Protein AF-D5AFT8-F1 (afdb_monomer_lite)

Foldseek 3Di:
DPVVVVVVVCVVVPPVVVVVVVVVVVVVVVVVVVVVVVCVVVVVVVVVVVVVCVVCVVVVVVVVVVVVVVVVVLVVVLVCLVVVLVVLLVVLLVQLVVLQVVLVVCVVVDPVSSCVSNVSSVVSNVVSVVSVVVSVVVSVVSVVVVVVVVVVVVVVVVVD

Organism: Streptococcus suis (strain GZ1) (NCBI:txid423211)

Structure (mmCIF, N/CA/C/O backbone):
data_AF-D5AFT8-F1
#
_entry.id   AF-D5AFT8-F1
#
loop_
_atom_site.group_PDB
_atom_site.id
_atom_site.type_symbol
_atom_site.label_atom_id
_atom_site.label_alt_id
_atom_site.label_comp_id
_atom_site.label_asym_id
_atom_site.label_entity_id
_atom_site.label_seq_id
_atom_site.pdbx_PDB_ins_code
_atom_site.Cartn_x
_atom_site.Cartn_y
_atom_site.Cartn_z
_atom_site.occupancy
_atom_site.B_iso_or_equiv
_atom_site.auth_seq_id
_atom_site.auth_comp_id
_atom_site.auth_asym_id
_atom_site.auth_atom_id
_atom_site.pdbx_PDB_model_num
ATOM 1 N N . MET A 1 1 ? -67.769 -32.064 80.501 1.00 47.31 1 MET A N 1
ATOM 2 C CA . MET A 1 1 ? -66.872 -30.899 80.693 1.00 47.31 1 MET A CA 1
ATOM 3 C C . MET A 1 1 ? -65.486 -31.130 80.063 1.00 47.31 1 MET A C 1
ATOM 5 O O . MET A 1 1 ? -64.482 -30.789 80.664 1.00 47.31 1 MET A O 1
ATOM 9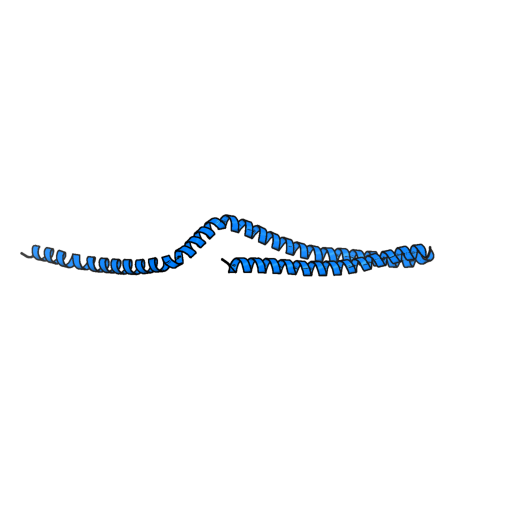 N N . THR A 1 2 ? -65.401 -31.694 78.851 1.00 49.03 2 THR A N 1
ATOM 10 C CA . THR A 1 2 ? -64.111 -32.057 78.211 1.00 49.03 2 THR A CA 1
ATOM 11 C C . THR A 1 2 ? -63.893 -31.395 76.844 1.00 49.03 2 THR A C 1
ATOM 13 O O . THR A 1 2 ? -62.751 -31.207 76.442 1.00 49.03 2 THR A O 1
ATOM 16 N N . GLY A 1 3 ? -64.956 -30.959 76.154 1.00 46.91 3 GLY A N 1
ATOM 17 C CA . GLY A 1 3 ? -64.845 -30.302 74.841 1.00 46.91 3 GLY A CA 1
ATOM 18 C C . GLY A 1 3 ? -64.383 -28.839 74.887 1.00 46.91 3 GLY A C 1
ATOM 19 O O . GLY A 1 3 ? -63.619 -28.406 74.030 1.00 46.91 3 GLY A O 1
ATOM 20 N N . LEU A 1 4 ? -64.782 -28.084 75.917 1.00 49.00 4 LEU A N 1
ATOM 21 C CA . LEU A 1 4 ? -64.469 -26.649 76.038 1.00 49.00 4 LEU A CA 1
ATOM 22 C C . LEU A 1 4 ? -62.996 -26.388 76.410 1.00 49.00 4 LEU A C 1
ATOM 24 O O . LEU A 1 4 ? -62.423 -25.386 75.996 1.00 49.00 4 LEU A O 1
ATOM 28 N N . PHE A 1 5 ? -62.357 -27.325 77.119 1.00 48.81 5 PHE A N 1
ATOM 29 C CA . PHE A 1 5 ? -60.948 -27.225 77.519 1.00 48.81 5 PHE A CA 1
ATOM 30 C C . PHE A 1 5 ? -59.981 -27.542 76.360 1.00 48.81 5 PHE A C 1
ATOM 32 O O . PHE A 1 5 ? -58.911 -26.948 76.265 1.00 48.81 5 PHE A O 1
ATOM 39 N N . SER A 1 6 ? -60.381 -28.420 75.428 1.00 50.81 6 SER A N 1
ATOM 40 C CA . SER A 1 6 ? -59.600 -28.704 74.210 1.00 50.81 6 SER A CA 1
ATOM 41 C C . SER A 1 6 ? -59.617 -27.546 73.211 1.00 50.81 6 SER A C 1
ATOM 43 O O . SER A 1 6 ? -58.595 -27.271 72.590 1.00 50.81 6 SER A O 1
ATOM 45 N N . PHE A 1 7 ? -60.735 -26.822 73.087 1.00 49.59 7 PHE A N 1
ATOM 46 C CA . PHE A 1 7 ? -60.823 -25.669 72.182 1.00 49.59 7 PHE A CA 1
ATOM 47 C C . PHE A 1 7 ? -59.963 -24.484 72.660 1.00 49.59 7 PHE A C 1
ATOM 49 O O . PHE A 1 7 ? -59.376 -23.773 71.848 1.00 49.59 7 PHE A O 1
ATOM 56 N N . PHE A 1 8 ? -59.823 -24.316 73.980 1.00 47.66 8 PHE A N 1
ATOM 57 C CA . PHE A 1 8 ? -59.009 -23.258 74.585 1.00 47.66 8 PHE A CA 1
ATOM 58 C C . PHE A 1 8 ? -57.494 -23.531 74.478 1.00 47.66 8 PHE A C 1
ATOM 60 O O . PHE A 1 8 ? -56.710 -22.611 74.250 1.00 47.66 8 PHE A O 1
ATOM 67 N N . LEU A 1 9 ? -57.069 -24.801 74.558 1.00 50.50 9 LEU A N 1
ATOM 68 C CA . LEU A 1 9 ? -55.666 -25.200 74.355 1.00 50.50 9 LEU A CA 1
ATOM 69 C C . LEU A 1 9 ? -55.211 -25.107 72.889 1.00 50.50 9 LEU A C 1
ATOM 71 O O . LEU A 1 9 ? -54.043 -24.821 72.628 1.00 50.50 9 LEU A O 1
ATOM 75 N N . LEU A 1 10 ? -56.125 -25.305 71.934 1.00 50.78 10 LEU A N 1
ATOM 76 C CA . LEU A 1 10 ? -55.831 -25.203 70.500 1.00 50.78 10 LEU A CA 1
ATOM 77 C C . LEU A 1 10 ? -55.655 -23.739 70.055 1.00 50.78 10 LEU A C 1
ATOM 79 O O . LEU A 1 10 ? -54.834 -23.460 69.183 1.00 50.78 10 LEU A O 1
ATOM 83 N N . PHE A 1 11 ? -56.350 -22.802 70.711 1.00 47.88 11 PHE A N 1
ATOM 84 C CA . PHE A 1 11 ? -56.188 -21.362 70.481 1.00 47.88 11 PHE A CA 1
ATOM 85 C C . PHE A 1 11 ? -54.831 -20.849 71.003 1.00 47.88 11 PHE A C 1
ATOM 87 O O . PHE A 1 11 ? -54.108 -20.175 70.276 1.00 47.88 11 PHE A O 1
ATOM 94 N N . ILE A 1 12 ? -54.413 -21.279 72.203 1.00 49.09 12 ILE A N 1
ATOM 95 C CA . ILE A 1 12 ? -53.118 -20.898 72.805 1.00 49.09 12 ILE A CA 1
ATOM 96 C C . ILE A 1 12 ? -51.907 -21.465 72.039 1.00 49.09 12 ILE A C 1
ATOM 98 O O . ILE A 1 12 ? -50.885 -20.791 71.930 1.00 49.09 12 ILE A O 1
ATOM 102 N N . MET A 1 13 ? -51.991 -22.682 71.487 1.00 46.34 13 MET A N 1
ATOM 103 C CA . MET A 1 13 ? -50.871 -23.303 70.755 1.00 46.34 13 MET A CA 1
ATOM 104 C C . MET A 1 13 ? -50.759 -22.851 69.286 1.00 46.34 13 MET A C 1
ATOM 106 O O . MET A 1 13 ? -49.692 -22.992 68.688 1.00 46.34 13 MET A O 1
ATOM 110 N N . GLY A 1 14 ? -51.830 -22.302 68.698 1.00 51.09 14 GLY A N 1
ATOM 111 C CA . GLY A 1 14 ? -51.873 -21.887 67.290 1.00 51.09 14 GLY A CA 1
ATOM 112 C C . GLY A 1 14 ? -51.236 -20.522 67.004 1.00 51.09 14 GLY A C 1
ATOM 113 O O . GLY A 1 14 ? -50.646 -20.330 65.941 1.00 51.09 14 GLY A O 1
ATOM 114 N N . GLU A 1 15 ? -51.297 -19.583 67.951 1.00 50.75 15 GLU A N 1
ATOM 115 C CA . GLU A 1 15 ? -50.808 -18.212 67.741 1.00 50.75 15 GLU A CA 1
ATOM 116 C C . GLU A 1 15 ? -49.279 -18.087 67.881 1.00 50.75 15 GLU A C 1
ATOM 118 O O . GLU A 1 15 ? -48.655 -17.300 67.169 1.00 50.75 15 GLU A O 1
ATOM 123 N N . PHE A 1 16 ? -48.625 -18.911 68.709 1.00 46.56 16 PHE A N 1
ATOM 124 C CA . PHE A 1 16 ? -47.167 -18.831 68.901 1.00 46.56 16 PHE A CA 1
ATOM 125 C C . PHE A 1 16 ? -46.345 -19.366 67.718 1.00 46.56 16 PHE A C 1
ATOM 127 O O . PHE A 1 16 ? -45.225 -18.909 67.497 1.00 46.56 16 PHE A O 1
ATOM 134 N N . ILE A 1 17 ? -46.892 -20.281 66.911 1.00 53.22 17 ILE A N 1
ATOM 135 C CA . ILE A 1 17 ? -46.183 -20.863 65.756 1.00 53.22 17 ILE A CA 1
ATOM 136 C C . ILE A 1 17 ? -46.155 -19.890 64.561 1.00 53.22 17 ILE A C 1
ATOM 138 O O . ILE A 1 17 ? -45.209 -19.910 63.774 1.00 53.22 17 ILE A O 1
ATOM 142 N N . GLY A 1 18 ? -47.143 -18.992 64.447 1.00 50.41 18 GLY A N 1
ATOM 143 C CA . GLY A 1 18 ? -47.231 -18.003 63.363 1.00 50.41 18 GLY A CA 1
ATOM 144 C C . GLY A 1 18 ? -46.441 -16.709 63.598 1.00 50.41 18 GLY A C 1
ATOM 145 O O . GLY A 1 18 ? -46.023 -16.059 62.641 1.00 50.41 18 GLY A O 1
ATOM 146 N N . VAL A 1 19 ? -46.186 -16.337 64.856 1.00 53.25 19 VAL A N 1
ATOM 147 C CA . VAL A 1 19 ? -45.536 -15.056 65.201 1.00 53.25 19 VAL A CA 1
ATOM 148 C C . VAL A 1 19 ? -44.007 -15.130 65.085 1.00 53.25 19 VAL A C 1
ATOM 150 O O . VAL A 1 19 ? -43.369 -14.183 64.625 1.00 53.25 19 VAL A O 1
ATOM 153 N N . ILE A 1 20 ? -43.403 -16.274 65.410 1.00 55.38 20 ILE A N 1
ATOM 154 C CA . ILE A 1 20 ? -41.948 -16.495 65.328 1.00 55.38 20 ILE A CA 1
ATOM 155 C C . ILE A 1 20 ? -41.381 -16.295 63.897 1.00 55.38 20 ILE A C 1
ATOM 157 O O . ILE A 1 20 ? -40.375 -15.589 63.759 1.00 55.38 20 ILE A O 1
ATOM 161 N N . PRO A 1 21 ? -41.995 -16.811 62.808 1.00 53.06 21 PRO A N 1
ATOM 162 C CA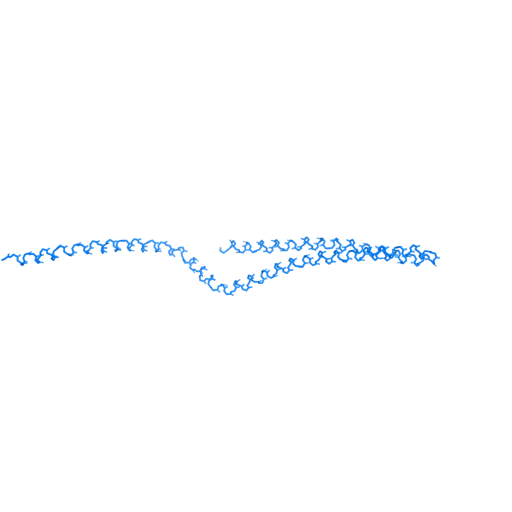 . PRO A 1 21 ? -41.501 -16.567 61.447 1.00 53.06 21 PRO A CA 1
ATOM 163 C C . PRO A 1 21 ? -41.724 -15.123 60.959 1.00 53.06 21 PRO A C 1
ATOM 165 O O . PRO A 1 21 ? -40.931 -14.615 60.160 1.00 53.06 21 PRO A O 1
ATOM 168 N N . LEU A 1 22 ? -42.749 -14.421 61.456 1.00 52.75 22 LEU A N 1
ATOM 169 C CA . LEU A 1 22 ? -42.989 -13.010 61.122 1.00 52.75 22 LEU A CA 1
ATOM 170 C C . LEU A 1 22 ? -41.904 -12.092 61.701 1.00 52.75 22 LEU A C 1
ATOM 172 O O . LEU A 1 22 ? -41.411 -11.206 61.007 1.00 52.75 22 LEU A O 1
ATOM 176 N N . PHE A 1 23 ? -41.448 -12.346 62.930 1.00 53.19 23 PHE A N 1
ATOM 177 C CA . PHE A 1 23 ? -40.322 -11.602 63.502 1.00 53.19 23 PHE A CA 1
ATOM 178 C C . PHE A 1 23 ? -38.994 -11.915 62.796 1.00 53.19 23 PHE A C 1
ATOM 180 O O . PHE A 1 23 ? -38.209 -11.001 62.538 1.00 53.19 23 PHE A O 1
ATOM 187 N N . ALA A 1 24 ? -38.756 -13.174 62.409 1.00 52.50 24 ALA A N 1
ATOM 188 C CA . ALA A 1 24 ? -37.547 -13.561 61.678 1.00 52.50 24 ALA A CA 1
ATOM 189 C C . ALA A 1 24 ? -37.463 -12.904 60.286 1.00 52.50 24 ALA A C 1
ATOM 191 O O . ALA A 1 24 ? -36.397 -12.427 59.891 1.00 5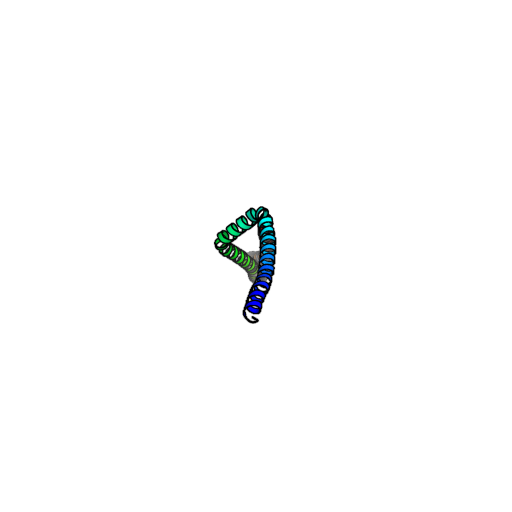2.50 24 ALA A O 1
ATOM 192 N N . THR A 1 25 ? -38.585 -12.815 59.562 1.00 55.94 25 THR A N 1
ATOM 193 C CA . THR A 1 25 ? -38.654 -12.135 58.256 1.00 55.94 25 THR A CA 1
ATOM 194 C C . THR A 1 25 ? -38.518 -10.615 58.377 1.00 55.94 25 THR A C 1
ATOM 196 O O . THR A 1 25 ? -37.858 -10.006 57.533 1.00 55.94 25 THR A O 1
ATOM 199 N N . LEU A 1 26 ? -39.031 -9.997 59.450 1.00 49.59 26 LEU A N 1
ATOM 200 C CA . LEU A 1 26 ? -38.841 -8.564 59.711 1.00 49.59 26 LEU A CA 1
ATOM 201 C C . LEU A 1 26 ? -37.378 -8.214 60.029 1.00 49.59 26 LEU A C 1
ATOM 203 O O . LEU A 1 26 ? -36.856 -7.219 59.523 1.00 49.59 26 LEU A O 1
ATOM 207 N N . ILE A 1 27 ? -36.701 -9.040 60.835 1.00 58.28 27 ILE A N 1
ATOM 208 C CA . ILE A 1 27 ? -35.295 -8.836 61.217 1.00 58.28 27 ILE A CA 1
ATOM 209 C C . ILE A 1 27 ? -34.375 -9.038 60.004 1.00 58.28 27 ILE A C 1
ATOM 211 O O . ILE A 1 27 ? -33.485 -8.217 59.771 1.00 58.28 27 ILE A O 1
ATOM 215 N N . LEU A 1 28 ? -34.623 -10.064 59.176 1.00 52.03 28 LEU A N 1
ATOM 216 C CA . LEU A 1 28 ? -33.900 -10.249 57.912 1.00 52.03 28 LEU A CA 1
ATOM 217 C C . LEU A 1 28 ? -34.174 -9.103 56.928 1.00 52.03 28 LEU A C 1
ATOM 219 O O . LEU A 1 28 ? -33.238 -8.616 56.295 1.00 52.03 28 LEU A O 1
ATOM 223 N N . GLY A 1 29 ? -35.424 -8.641 56.829 1.00 51.88 29 GLY A N 1
ATOM 224 C CA . GLY A 1 29 ? -35.828 -7.529 55.967 1.00 51.88 29 GLY A CA 1
ATOM 225 C C . GLY A 1 29 ? -35.138 -6.215 56.337 1.00 51.88 29 GLY A C 1
ATOM 226 O O . GLY A 1 29 ? -34.564 -5.559 55.469 1.00 51.88 29 GLY A O 1
ATOM 227 N N . ALA A 1 30 ? -35.097 -5.865 57.625 1.00 53.12 30 ALA A N 1
ATOM 228 C CA . ALA A 1 30 ? -34.404 -4.672 58.116 1.00 53.12 30 ALA A CA 1
ATOM 229 C C . ALA A 1 30 ? -32.873 -4.768 57.949 1.00 53.12 30 ALA A C 1
ATOM 231 O O . ALA A 1 30 ? -32.221 -3.785 57.584 1.00 53.12 30 ALA A O 1
ATOM 232 N N . PHE A 1 31 ? -32.295 -5.961 58.141 1.00 52.16 31 PHE A N 1
ATOM 233 C CA . PHE A 1 31 ? -30.862 -6.206 57.952 1.00 52.16 31 PHE A CA 1
ATOM 234 C C . PHE A 1 31 ? -30.440 -6.135 56.471 1.00 52.16 31 PHE A C 1
ATOM 236 O O . PHE A 1 31 ? -29.374 -5.600 56.148 1.00 52.16 31 PHE A O 1
ATOM 243 N N . PHE A 1 32 ? -31.287 -6.606 55.548 1.00 52.12 32 PHE A N 1
ATOM 244 C CA . PHE A 1 32 ? -31.043 -6.520 54.103 1.00 52.12 32 PHE A CA 1
ATOM 245 C C . PHE A 1 32 ? -31.228 -5.090 53.571 1.00 52.12 32 PHE A C 1
ATOM 247 O O . PHE A 1 32 ? -30.410 -4.608 52.782 1.00 52.12 32 PHE A O 1
ATOM 254 N N . LEU A 1 33 ? -32.238 -4.368 54.070 1.00 44.06 33 LEU A N 1
ATOM 255 C CA . LEU A 1 33 ? -32.499 -2.968 53.722 1.00 44.06 33 LEU A CA 1
ATOM 256 C C . LEU A 1 33 ? -31.349 -2.049 54.183 1.00 44.06 33 LEU A C 1
ATOM 258 O O . LEU A 1 33 ? -30.907 -1.182 53.427 1.00 44.06 33 LEU A O 1
ATOM 262 N N . GLY A 1 34 ? -30.768 -2.309 55.361 1.00 48.59 34 GLY A N 1
ATOM 263 C CA . GLY A 1 34 ? -29.586 -1.600 55.871 1.00 48.59 34 GLY A CA 1
ATOM 264 C C . GLY A 1 34 ? -28.321 -1.769 55.014 1.00 48.59 34 GLY A C 1
ATOM 265 O O . GLY A 1 34 ? -27.514 -0.841 54.908 1.00 48.59 34 GLY A O 1
ATOM 266 N N . ARG A 1 35 ? -28.150 -2.909 54.322 1.00 45.66 35 ARG A N 1
ATOM 267 C CA . ARG A 1 35 ? -27.060 -3.094 53.341 1.00 45.66 35 ARG A CA 1
ATOM 268 C C . ARG A 1 35 ? -27.308 -2.362 52.020 1.00 45.66 35 ARG A C 1
ATOM 270 O O . ARG A 1 35 ? -26.336 -1.939 51.395 1.00 45.66 35 ARG A O 1
ATOM 277 N N . TYR A 1 36 ? -28.565 -2.171 51.618 1.00 42.50 36 TYR A N 1
ATOM 278 C CA . TYR A 1 36 ? -28.918 -1.463 50.383 1.00 42.50 36 TYR A CA 1
ATOM 279 C C . TYR A 1 36 ? -28.615 0.044 50.482 1.00 42.50 36 TYR A C 1
ATOM 281 O O . TYR A 1 36 ? -28.051 0.637 49.561 1.00 42.50 36 TYR A O 1
ATOM 289 N N . PHE A 1 37 ? -28.869 0.654 51.645 1.00 47.06 37 PHE A N 1
ATOM 290 C CA . PHE A 1 37 ? -28.585 2.075 51.889 1.00 47.06 37 PHE A CA 1
ATOM 291 C C . PHE A 1 37 ? -27.092 2.410 52.014 1.00 47.06 37 PHE A C 1
ATOM 293 O O . PHE A 1 37 ? -26.686 3.525 51.684 1.00 47.06 37 PHE A O 1
ATOM 300 N N . ARG A 1 38 ? -26.236 1.454 52.401 1.00 46.34 38 ARG A N 1
ATOM 301 C CA . ARG A 1 38 ? -24.784 1.689 52.505 1.00 46.34 38 ARG A CA 1
ATOM 302 C C . ARG A 1 38 ? -24.106 1.897 51.144 1.00 46.34 38 ARG A C 1
ATOM 304 O O . ARG A 1 38 ? -23.060 2.537 51.076 1.00 46.34 38 ARG A O 1
ATOM 311 N N . ASN A 1 39 ? -24.726 1.433 50.058 1.00 46.03 39 ASN A N 1
ATOM 312 C CA . ASN A 1 39 ? -24.229 1.657 48.702 1.00 46.03 39 ASN A CA 1
ATOM 313 C C . ASN A 1 39 ? -24.655 3.018 48.124 1.00 46.03 39 ASN A C 1
ATOM 315 O O . ASN A 1 39 ? -23.971 3.524 47.235 1.00 46.03 39 ASN A O 1
ATOM 319 N N . PHE A 1 40 ? -25.703 3.680 48.636 1.00 46.72 40 PHE A N 1
ATOM 320 C CA . PHE A 1 40 ? -26.266 4.908 48.038 1.00 46.72 40 PHE A CA 1
ATOM 321 C C . PHE A 1 40 ? -25.279 6.089 47.940 1.00 46.72 40 PHE A C 1
ATOM 323 O O . PHE A 1 40 ? -25.365 6.888 47.007 1.00 46.72 40 PHE A O 1
ATOM 330 N N . SER A 1 41 ? -24.301 6.168 48.849 1.00 45.97 41 SER A N 1
ATOM 331 C CA . SER A 1 41 ? -23.277 7.228 48.862 1.00 45.97 41 SER A CA 1
ATOM 332 C C . SER A 1 41 ? -22.298 7.131 47.676 1.00 45.97 41 SER A C 1
ATOM 334 O O . SER A 1 41 ? -21.954 8.143 47.071 1.00 45.97 41 SER A O 1
ATOM 336 N N . GLN A 1 42 ? -21.947 5.911 47.248 1.00 48.56 42 GLN A N 1
ATOM 337 C CA . GLN A 1 42 ? -21.174 5.654 46.018 1.00 48.56 42 GLN A CA 1
ATOM 338 C C . GLN A 1 42 ? -22.077 5.585 44.772 1.00 48.56 42 GLN A C 1
ATOM 340 O O . GLN A 1 42 ? -21.635 5.797 43.643 1.00 48.56 42 GLN A O 1
ATOM 345 N N . THR A 1 43 ? -23.374 5.331 44.976 1.00 51.00 43 THR A N 1
ATOM 346 C CA . THR A 1 43 ? -24.351 5.142 43.901 1.00 51.00 43 THR A CA 1
ATOM 347 C C . THR A 1 43 ? -24.744 6.457 43.239 1.00 51.00 43 THR A C 1
ATOM 349 O O . THR A 1 43 ? -25.067 6.418 42.070 1.00 51.00 43 THR A O 1
ATOM 352 N N . LYS A 1 44 ? -24.655 7.643 43.863 1.00 52.75 44 LYS A N 1
ATOM 353 C CA . LYS A 1 44 ? -24.940 8.895 43.121 1.00 52.75 44 LYS A CA 1
ATOM 354 C C . LYS A 1 44 ? -24.084 9.028 41.863 1.00 52.75 44 LYS A C 1
ATOM 356 O O . LYS A 1 44 ? -24.609 9.381 40.819 1.00 52.75 44 LYS A O 1
ATOM 361 N N . ARG A 1 45 ? -22.795 8.687 41.940 1.00 50.62 45 ARG A N 1
ATOM 362 C CA . ARG A 1 45 ? -21.880 8.726 40.791 1.00 50.62 45 ARG A CA 1
ATOM 363 C C . ARG A 1 45 ? -22.161 7.590 39.805 1.00 50.62 45 ARG A C 1
ATOM 365 O O . ARG A 1 45 ? -22.199 7.837 38.610 1.00 50.62 45 ARG A O 1
ATOM 372 N N . THR A 1 46 ? -22.432 6.383 40.298 1.00 56.78 46 THR A N 1
ATOM 373 C CA . THR A 1 46 ? -22.723 5.201 39.467 1.00 56.78 46 THR A CA 1
ATOM 374 C C . THR A 1 46 ? -24.105 5.245 38.802 1.00 56.78 46 THR A C 1
ATOM 376 O O . THR A 1 46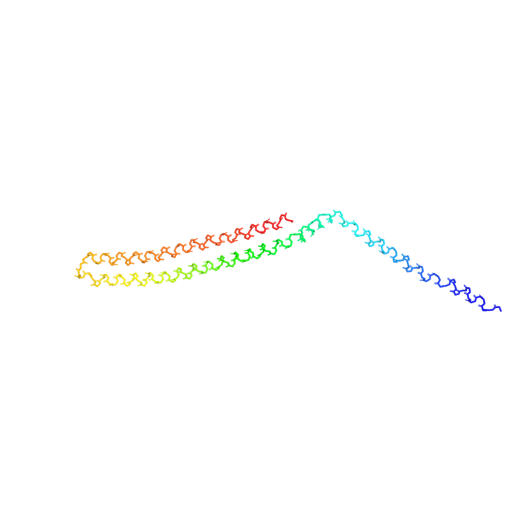 ? -24.209 4.916 37.631 1.00 56.78 46 THR A O 1
ATOM 379 N N . LEU A 1 47 ? -25.155 5.701 39.492 1.00 59.78 47 LEU A N 1
ATOM 380 C CA . LEU A 1 47 ? -26.481 6.002 38.931 1.00 59.78 47 LEU A CA 1
ATOM 381 C C . LEU A 1 47 ? -26.393 7.165 37.952 1.00 59.78 47 LEU A C 1
ATOM 383 O O . LEU A 1 47 ? -26.993 7.088 36.892 1.00 59.78 47 LEU A O 1
ATOM 387 N N . TRP A 1 48 ? -25.632 8.218 38.263 1.00 48.22 48 TRP A N 1
ATOM 388 C CA . TRP A 1 48 ? -25.425 9.327 37.331 1.00 48.22 48 TRP A CA 1
ATOM 389 C C . TRP A 1 48 ? -24.723 8.868 36.051 1.00 48.22 48 TRP A C 1
ATOM 391 O O . TRP A 1 48 ? -25.176 9.192 34.960 1.00 48.22 48 TRP A O 1
ATOM 401 N N . LEU A 1 49 ? -23.675 8.046 36.174 1.00 60.75 49 LEU A N 1
ATOM 402 C CA . LEU A 1 49 ? -23.004 7.401 35.043 1.00 60.75 49 LEU A CA 1
ATOM 403 C C . LEU A 1 49 ? -23.927 6.426 34.306 1.00 60.75 49 LEU A C 1
ATOM 405 O O . LEU A 1 49 ? -23.893 6.392 33.084 1.00 60.75 49 LEU A O 1
ATOM 409 N N . ALA A 1 50 ? -24.773 5.673 35.010 1.00 59.69 50 ALA A N 1
ATOM 410 C CA . ALA A 1 50 ? -25.737 4.759 34.401 1.00 59.69 50 ALA A CA 1
ATOM 411 C C . ALA A 1 50 ? -26.823 5.514 33.619 1.00 59.69 50 ALA A C 1
ATOM 413 O O . ALA A 1 50 ? -27.155 5.128 32.504 1.00 59.69 50 ALA A O 1
ATOM 414 N N . ILE A 1 51 ? -27.322 6.631 34.149 1.00 61.69 51 ILE A N 1
ATOM 415 C CA . ILE A 1 51 ? -28.271 7.515 33.461 1.00 61.69 51 ILE A CA 1
ATOM 416 C C . ILE A 1 51 ? -27.594 8.177 32.251 1.00 61.69 51 ILE A C 1
ATOM 418 O O . ILE A 1 51 ? -28.168 8.189 31.164 1.00 61.69 51 ILE A O 1
ATOM 422 N N . LEU A 1 52 ? -26.344 8.640 32.388 1.00 60.62 52 LEU A N 1
ATOM 423 C CA . LEU A 1 52 ? -25.535 9.116 31.258 1.00 60.62 52 LEU A CA 1
ATOM 424 C C . LEU A 1 52 ? -25.300 8.020 30.212 1.00 60.62 52 LEU A C 1
ATOM 426 O O . LEU A 1 52 ? -25.314 8.308 29.019 1.00 60.62 52 LEU A O 1
ATOM 430 N N . ALA A 1 53 ? -25.077 6.773 30.626 1.00 59.75 53 ALA A N 1
ATOM 431 C CA . ALA A 1 53 ? -24.864 5.641 29.730 1.00 59.75 53 ALA A CA 1
ATOM 432 C C . ALA A 1 53 ? -26.138 5.313 28.944 1.00 59.75 53 ALA A C 1
ATOM 434 O O . ALA A 1 53 ? -26.071 5.128 27.737 1.00 59.75 53 ALA A O 1
ATOM 435 N N . VAL A 1 54 ? -27.303 5.330 29.595 1.00 65.38 54 VAL A N 1
ATOM 436 C CA . VAL A 1 54 ? -28.601 5.115 28.937 1.00 65.38 54 VAL A CA 1
ATOM 437 C C . VAL A 1 54 ? -28.926 6.251 27.956 1.00 65.38 54 VAL A C 1
ATOM 439 O O . VAL A 1 54 ? -29.395 5.984 26.854 1.00 65.38 54 VAL A O 1
ATOM 442 N N . ILE A 1 55 ? -28.611 7.505 28.304 1.00 61.25 55 ILE A N 1
ATOM 443 C CA . ILE A 1 55 ? -28.813 8.672 27.422 1.00 61.25 55 ILE A CA 1
ATOM 444 C C . ILE A 1 55 ? -27.790 8.715 26.276 1.00 61.25 55 ILE A C 1
ATOM 446 O O . ILE A 1 55 ? -28.111 9.153 25.174 1.00 61.25 55 ILE A O 1
ATOM 450 N N . SER A 1 56 ? -26.557 8.261 26.510 1.00 61.41 56 SER A N 1
ATOM 451 C CA . SER A 1 56 ? -25.505 8.233 25.487 1.00 61.41 56 SER A CA 1
ATOM 452 C C . SER A 1 56 ? -25.546 6.989 24.609 1.00 61.41 56 SER A C 1
ATOM 454 O O . SER A 1 56 ? -25.012 7.047 23.508 1.00 61.41 56 SER A O 1
ATOM 456 N N . LEU A 1 57 ? -26.212 5.906 25.023 1.00 58.00 57 LEU A N 1
ATOM 457 C CA . LEU A 1 57 ? -26.410 4.683 24.239 1.00 58.00 57 LEU A CA 1
ATOM 458 C C . LEU A 1 57 ? -26.850 4.945 22.781 1.00 58.00 57 LEU A C 1
ATOM 460 O O . LEU A 1 57 ? -26.194 4.421 21.877 1.00 58.00 57 LEU A O 1
ATOM 464 N N . PRO A 1 58 ? -27.873 5.786 22.504 1.00 62.31 58 PRO A N 1
ATOM 465 C CA . PRO A 1 58 ? -28.277 6.096 21.131 1.00 62.31 58 PRO A CA 1
ATOM 466 C C . PRO A 1 58 ? -27.224 6.881 20.334 1.00 62.31 58 PRO A C 1
ATOM 468 O O . PRO A 1 58 ? -27.212 6.781 19.113 1.00 62.31 58 PRO A O 1
ATOM 471 N N . ILE A 1 59 ? -26.318 7.620 20.988 1.00 62.94 59 ILE A N 1
ATOM 472 C CA . ILE A 1 59 ? -25.178 8.308 20.349 1.00 62.94 59 ILE A CA 1
ATOM 473 C C . ILE A 1 59 ? -23.953 7.380 20.229 1.00 62.94 59 ILE A C 1
ATOM 475 O O . ILE A 1 59 ? -23.166 7.499 19.291 1.00 62.94 59 ILE A O 1
ATOM 479 N N . ALA A 1 60 ? -23.777 6.435 21.149 1.00 69.94 60 ALA A N 1
ATOM 480 C CA . ALA A 1 60 ? -22.627 5.541 21.197 1.00 69.94 60 ALA A CA 1
ATOM 481 C C . ALA A 1 60 ? -22.647 4.520 20.053 1.00 69.94 60 ALA A C 1
ATOM 483 O O . ALA A 1 60 ? -21.601 4.230 19.477 1.00 69.94 60 ALA A O 1
ATOM 484 N N . ILE A 1 61 ? -23.831 4.017 19.691 1.00 64.56 61 ILE A N 1
ATOM 485 C CA . ILE A 1 61 ? -24.018 3.068 18.585 1.00 64.56 61 ILE A CA 1
ATOM 486 C C . ILE A 1 61 ? -23.584 3.664 17.226 1.00 64.56 61 ILE A C 1
ATOM 488 O O . ILE A 1 61 ? -22.725 3.057 16.580 1.00 64.56 61 ILE A O 1
ATOM 492 N N . PRO A 1 62 ? -24.076 4.842 16.777 1.00 67.31 62 PRO A N 1
ATOM 493 C CA . PRO A 1 62 ? -23.626 5.437 15.518 1.00 67.31 62 PRO A CA 1
ATOM 494 C C . PRO A 1 62 ? -22.141 5.818 15.556 1.00 67.31 62 PRO A C 1
ATOM 496 O O . PRO A 1 62 ? -21.439 5.648 14.560 1.00 67.31 62 PRO A O 1
ATOM 499 N N . LEU A 1 63 ? -21.626 6.259 16.709 1.00 72.38 63 LEU A N 1
ATOM 500 C CA . LEU A 1 63 ? -20.210 6.592 16.863 1.00 72.38 63 LEU A CA 1
ATOM 501 C C . LEU A 1 63 ? -19.302 5.355 16.724 1.00 72.38 63 LEU A C 1
ATOM 503 O O . LEU A 1 63 ? -18.262 5.427 16.069 1.00 72.38 63 LEU A O 1
ATOM 507 N N . LEU A 1 64 ? -19.704 4.214 17.294 1.00 71.94 64 LEU A N 1
ATOM 508 C CA . LEU A 1 64 ? -19.015 2.930 17.130 1.00 71.94 64 LEU A CA 1
ATOM 509 C C . LEU A 1 64 ? -19.022 2.466 15.671 1.00 71.94 64 LEU A C 1
ATOM 511 O O . LEU A 1 64 ? -18.000 1.984 15.184 1.00 71.94 64 LEU A O 1
ATOM 515 N N . LEU A 1 65 ? -20.141 2.646 14.965 1.00 75.31 65 LEU A N 1
ATOM 516 C CA . LEU A 1 65 ? -20.263 2.255 13.563 1.00 75.31 65 LEU A CA 1
ATOM 517 C C . LEU A 1 65 ? -19.317 3.063 12.662 1.00 75.31 65 LEU A C 1
ATOM 519 O O . LEU A 1 65 ? -18.604 2.485 11.846 1.00 75.31 65 LEU A O 1
ATOM 523 N N . ILE A 1 66 ? -19.255 4.388 12.849 1.00 74.88 66 ILE A N 1
ATOM 524 C CA . ILE A 1 66 ? -18.333 5.277 12.117 1.00 74.88 66 ILE A CA 1
ATOM 525 C C . ILE A 1 66 ? -16.878 4.898 12.400 1.00 74.88 66 ILE A C 1
ATOM 527 O O . ILE A 1 66 ? -16.048 4.884 11.491 1.00 74.88 66 ILE A O 1
ATOM 531 N N . LEU A 1 67 ? -16.564 4.561 13.652 1.00 75.62 67 LEU A N 1
ATOM 532 C CA . LEU A 1 67 ? -15.227 4.125 14.025 1.00 75.62 67 LEU A CA 1
ATOM 533 C C . LEU A 1 67 ? -14.840 2.820 13.318 1.00 75.62 67 LEU A C 1
ATOM 535 O O . LEU A 1 67 ? -13.743 2.713 12.770 1.00 75.62 67 LEU A O 1
ATOM 539 N N . LEU A 1 68 ? -15.743 1.839 13.319 1.00 77.19 68 LEU A N 1
ATOM 540 C CA . LEU A 1 68 ? -15.516 0.549 12.680 1.00 77.19 68 LEU A CA 1
ATOM 541 C C . LEU A 1 68 ? -15.385 0.699 11.159 1.00 77.19 68 LEU A C 1
ATOM 543 O O . LEU A 1 68 ? -14.470 0.131 10.567 1.00 77.19 68 LEU A O 1
ATOM 547 N N . ALA A 1 69 ? -16.240 1.518 10.543 1.00 78.00 69 ALA A N 1
ATOM 548 C CA . ALA A 1 69 ? -16.171 1.839 9.122 1.00 78.00 69 ALA A CA 1
ATOM 549 C C . ALA A 1 69 ? -14.859 2.552 8.758 1.00 78.00 69 ALA A C 1
ATOM 551 O O . ALA A 1 69 ? -14.226 2.198 7.768 1.00 78.00 69 ALA A O 1
ATOM 552 N N . SER A 1 70 ? -14.410 3.507 9.578 1.00 78.75 70 SER A N 1
ATOM 553 C CA . SER A 1 70 ? -13.128 4.199 9.395 1.00 78.75 70 SER A CA 1
ATOM 554 C C . SER A 1 70 ? -11.944 3.233 9.491 1.00 78.75 70 SER A C 1
ATOM 556 O O . SER A 1 70 ? -11.040 3.270 8.656 1.00 78.75 70 SER A O 1
ATOM 558 N N . LEU A 1 71 ? -11.974 2.304 10.453 1.00 82.00 71 LEU A N 1
ATOM 559 C CA . LEU A 1 71 ? -10.939 1.283 10.596 1.00 82.00 71 LEU A CA 1
ATOM 560 C C . LEU A 1 71 ? -10.898 0.345 9.382 1.00 82.00 71 LEU A C 1
ATOM 562 O O . LEU A 1 71 ? -9.826 0.121 8.822 1.00 82.00 71 LEU A O 1
ATOM 566 N N . LEU A 1 72 ? -12.055 -0.169 8.956 1.00 84.94 72 LEU A N 1
ATOM 567 C CA . LEU A 1 72 ? -12.169 -1.030 7.777 1.00 84.94 72 LEU A CA 1
ATOM 568 C C . LEU A 1 72 ? -11.727 -0.305 6.503 1.00 84.94 72 LEU A C 1
ATOM 570 O O . LEU A 1 72 ? -10.957 -0.859 5.723 1.00 84.94 72 LEU A O 1
ATOM 574 N N . GLY A 1 73 ? -12.156 0.945 6.319 1.00 85.25 73 GLY A N 1
ATOM 575 C CA . GLY A 1 73 ? -11.768 1.771 5.180 1.00 85.25 73 GLY A CA 1
ATOM 576 C C . GLY A 1 73 ? -10.263 2.007 5.128 1.00 85.25 73 GLY A C 1
ATOM 577 O O . GLY A 1 73 ? -9.658 1.922 4.064 1.00 85.25 73 GLY A O 1
ATOM 578 N N . LEU A 1 74 ? -9.628 2.226 6.278 1.00 83.06 74 LEU A N 1
ATOM 579 C CA . LEU A 1 74 ? -8.190 2.444 6.344 1.00 83.06 74 LEU A CA 1
ATOM 580 C C . LEU A 1 74 ? -7.396 1.159 6.054 1.00 83.06 74 LEU A C 1
ATOM 582 O O . LEU A 1 74 ? -6.396 1.211 5.339 1.00 83.06 74 LEU A O 1
ATOM 586 N N . VAL A 1 75 ? -7.864 -0.001 6.526 1.00 83.56 75 VAL A N 1
ATOM 587 C CA . VAL A 1 75 ? -7.285 -1.305 6.151 1.00 83.56 75 VAL A CA 1
ATOM 588 C C . VAL A 1 75 ? -7.432 -1.556 4.648 1.00 83.56 75 VAL A C 1
ATOM 590 O O . VAL A 1 75 ? -6.453 -1.909 3.991 1.00 83.56 75 VAL A O 1
ATOM 593 N N . ALA A 1 76 ? -8.623 -1.322 4.091 1.00 88.56 76 ALA A N 1
ATOM 594 C CA . ALA A 1 76 ? -8.879 -1.465 2.660 1.00 88.56 76 ALA A CA 1
ATOM 595 C C . ALA A 1 76 ? -7.995 -0.527 1.825 1.00 88.56 76 ALA A C 1
ATOM 597 O O . ALA A 1 76 ? -7.458 -0.942 0.802 1.00 88.56 76 ALA A O 1
ATOM 598 N N . LEU A 1 77 ? -7.776 0.706 2.288 1.00 87.50 77 LEU A N 1
ATOM 599 C CA . LEU A 1 77 ? -6.906 1.677 1.630 1.00 87.50 77 LEU A CA 1
ATOM 600 C C . LEU A 1 77 ? -5.443 1.217 1.617 1.00 87.50 77 LEU A C 1
ATOM 602 O O . LEU A 1 77 ? -4.789 1.319 0.583 1.00 87.50 77 LEU A O 1
ATOM 606 N N . ILE A 1 78 ? -4.927 0.668 2.723 1.00 84.75 78 ILE A N 1
ATOM 607 C CA . ILE A 1 78 ? -3.563 0.111 2.763 1.00 84.75 78 ILE A CA 1
ATOM 608 C C . ILE A 1 78 ? -3.433 -1.054 1.776 1.00 84.75 78 ILE A C 1
ATOM 610 O O . ILE A 1 78 ? -2.469 -1.104 1.013 1.00 84.75 78 ILE A O 1
ATOM 614 N N . LEU A 1 79 ? -4.405 -1.970 1.762 1.00 88.00 79 LEU A N 1
ATOM 615 C CA . LEU A 1 79 ? -4.409 -3.097 0.828 1.00 88.00 79 LEU A CA 1
ATOM 616 C C . LEU A 1 79 ? -4.452 -2.621 -0.627 1.00 88.00 79 LEU A C 1
ATOM 618 O O . LEU A 1 79 ? -3.655 -3.081 -1.442 1.00 88.00 79 LEU A O 1
ATOM 622 N N . ALA A 1 80 ? -5.326 -1.665 -0.941 1.00 89.62 80 ALA A N 1
ATOM 623 C CA . ALA A 1 80 ? -5.437 -1.090 -2.275 1.00 89.62 80 ALA A CA 1
ATOM 624 C C . ALA A 1 80 ? -4.138 -0.403 -2.714 1.00 89.62 80 ALA A C 1
ATOM 626 O O . ALA A 1 80 ? -3.722 -0.578 -3.855 1.00 89.62 80 ALA A O 1
ATOM 627 N N . LEU A 1 81 ? -3.461 0.323 -1.817 1.00 89.44 81 LEU A N 1
ATOM 628 C CA . LEU A 1 81 ? -2.164 0.931 -2.115 1.00 89.44 81 LEU A CA 1
ATOM 629 C C . LEU A 1 81 ? -1.087 -0.117 -2.404 1.00 89.44 81 LEU A C 1
ATOM 631 O O . LEU A 1 81 ? -0.330 0.050 -3.353 1.00 89.44 81 LEU A O 1
ATOM 635 N N . ILE A 1 82 ? -1.026 -1.204 -1.629 1.00 88.81 82 ILE A N 1
ATOM 636 C CA . ILE A 1 82 ? -0.044 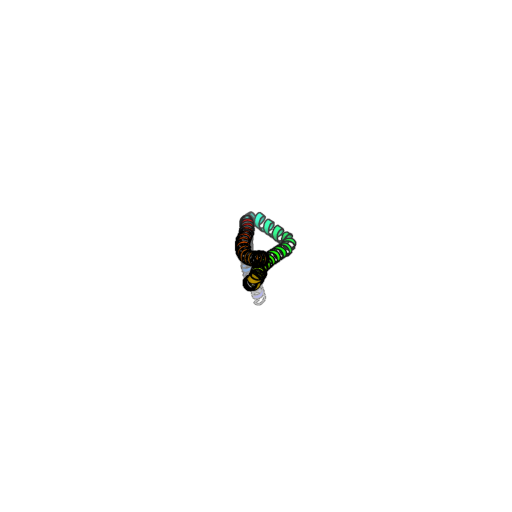-2.278 -1.848 1.00 88.81 82 ILE A CA 1
ATOM 637 C C . ILE A 1 82 ? -0.288 -2.960 -3.196 1.00 88.81 82 ILE A C 1
ATOM 639 O O . ILE A 1 82 ? 0.638 -3.091 -3.996 1.00 88.81 82 ILE A O 1
ATOM 643 N N . VAL A 1 83 ? -1.531 -3.366 -3.468 1.00 93.31 83 VAL A N 1
ATOM 644 C CA . VAL A 1 83 ? -1.892 -4.044 -4.722 1.00 93.31 83 VAL A CA 1
ATOM 645 C C . VAL A 1 83 ? -1.711 -3.105 -5.913 1.00 93.31 83 VAL A C 1
ATOM 647 O O . VAL A 1 83 ? -1.100 -3.487 -6.907 1.00 93.31 83 VAL A O 1
ATOM 650 N N . GLY A 1 84 ? -2.176 -1.860 -5.802 1.00 92.38 84 GLY A N 1
ATOM 651 C CA . GLY A 1 84 ? -2.022 -0.847 -6.842 1.00 92.38 84 GLY A CA 1
ATOM 652 C C . GLY A 1 84 ? -0.556 -0.567 -7.157 1.00 92.38 84 GLY A C 1
ATOM 653 O O . GLY A 1 84 ? -0.169 -0.573 -8.320 1.00 92.38 84 GLY A O 1
ATOM 654 N N . ALA A 1 85 ? 0.287 -0.409 -6.135 1.00 91.81 85 ALA A N 1
ATOM 655 C CA . ALA A 1 85 ? 1.722 -0.220 -6.319 1.00 91.81 85 ALA A CA 1
ATOM 656 C C . ALA A 1 85 ? 2.400 -1.439 -6.948 1.00 91.81 85 ALA A C 1
ATOM 658 O O . ALA A 1 85 ? 3.310 -1.277 -7.755 1.00 91.81 85 ALA A O 1
ATOM 659 N N . PHE A 1 86 ? 1.952 -2.652 -6.620 1.00 91.50 86 PHE A N 1
ATOM 660 C CA . PHE A 1 86 ? 2.464 -3.867 -7.242 1.00 91.50 86 PHE A CA 1
ATOM 661 C C . PHE A 1 86 ? 2.121 -3.923 -8.735 1.00 91.50 86 PHE A C 1
ATOM 663 O O . PHE A 1 86 ? 3.014 -4.111 -9.556 1.00 91.50 86 PHE A O 1
ATOM 670 N N . VAL A 1 87 ? 0.854 -3.694 -9.094 1.00 95.19 87 VAL A N 1
ATOM 671 C CA . VAL A 1 87 ? 0.395 -3.699 -10.493 1.00 95.19 87 VAL A CA 1
ATOM 672 C C . VAL A 1 87 ? 1.085 -2.600 -11.302 1.00 95.19 87 VAL A C 1
ATOM 674 O O . VAL A 1 87 ? 1.622 -2.872 -12.375 1.00 95.19 87 VAL A O 1
ATOM 677 N N . LEU A 1 88 ? 1.122 -1.373 -10.776 1.00 93.94 88 LEU A N 1
ATOM 678 C CA . LEU A 1 88 ? 1.788 -0.249 -11.435 1.00 93.94 88 LEU A CA 1
ATOM 679 C C . LEU A 1 88 ? 3.297 -0.475 -11.546 1.00 93.94 88 LEU A C 1
ATOM 681 O O . LEU A 1 88 ? 3.866 -0.230 -12.603 1.00 93.94 88 LEU A O 1
ATOM 685 N N . GLY A 1 89 ? 3.941 -0.984 -10.496 1.00 93.75 89 GLY A N 1
ATOM 686 C CA . GLY A 1 89 ? 5.371 -1.282 -10.502 1.00 93.75 89 GLY A CA 1
ATOM 687 C C . GLY A 1 89 ? 5.738 -2.316 -11.563 1.00 93.75 89 GLY A C 1
ATOM 688 O O . GLY A 1 89 ? 6.637 -2.075 -12.363 1.00 93.75 89 GLY A O 1
ATOM 689 N N . VAL A 1 90 ? 5.000 -3.427 -11.644 1.00 93.62 90 VAL A N 1
ATOM 690 C CA . VAL A 1 90 ? 5.224 -4.450 -12.679 1.00 93.62 90 VAL A CA 1
ATOM 691 C C . VAL A 1 90 ? 4.961 -3.883 -14.078 1.00 93.62 90 VAL A C 1
ATOM 693 O O . VAL A 1 90 ? 5.758 -4.113 -14.989 1.00 93.62 90 VAL A O 1
ATOM 696 N N . GLY A 1 91 ? 3.896 -3.097 -14.255 1.00 94.62 91 GLY A N 1
ATOM 697 C CA . GLY A 1 91 ? 3.583 -2.447 -15.531 1.00 94.62 91 GLY A CA 1
ATOM 698 C C . GLY A 1 91 ? 4.684 -1.492 -16.001 1.00 94.62 91 GLY A C 1
ATOM 699 O O . GLY A 1 91 ? 5.080 -1.514 -17.164 1.00 94.62 91 GLY A O 1
ATOM 700 N N . LEU A 1 92 ? 5.239 -0.694 -15.090 1.00 93.94 92 LEU A N 1
ATOM 701 C CA . LEU A 1 92 ? 6.329 0.239 -15.382 1.00 93.94 92 LEU A CA 1
ATOM 702 C C . LEU A 1 92 ? 7.666 -0.465 -15.634 1.00 93.94 92 LEU A C 1
ATOM 704 O O . LEU A 1 92 ? 8.411 -0.051 -16.514 1.00 93.94 92 LEU A O 1
ATOM 708 N N . LEU A 1 93 ? 7.969 -1.546 -14.910 1.00 93.69 93 LEU A N 1
ATOM 709 C CA . LEU A 1 93 ? 9.182 -2.335 -15.146 1.00 93.69 93 LEU A CA 1
ATOM 710 C C . LEU A 1 93 ? 9.137 -3.065 -16.492 1.00 93.69 93 LEU A C 1
ATOM 712 O O . LEU A 1 93 ? 10.135 -3.092 -17.208 1.00 93.69 93 LEU A O 1
ATOM 716 N N . THR A 1 94 ? 7.986 -3.636 -16.849 1.00 94.31 94 THR A N 1
ATOM 717 C CA . THR A 1 94 ? 7.818 -4.355 -18.123 1.00 94.31 94 THR A CA 1
ATOM 718 C C . THR A 1 94 ? 7.848 -3.402 -19.313 1.00 94.31 94 THR A C 1
ATOM 720 O O . THR A 1 94 ? 8.604 -3.634 -20.255 1.00 94.31 94 THR A O 1
ATOM 723 N N . SER A 1 95 ? 7.105 -2.293 -19.249 1.00 94.19 95 SER A N 1
ATOM 724 C CA . SER A 1 95 ? 7.142 -1.254 -20.289 1.00 94.19 95 SER A CA 1
ATOM 725 C C . SER A 1 95 ? 8.501 -0.554 -20.377 1.00 94.19 95 SER A C 1
ATOM 727 O O . SER A 1 95 ? 9.016 -0.360 -21.474 1.00 94.19 95 SER A O 1
ATOM 729 N N . GLY A 1 96 ? 9.132 -0.240 -19.243 1.00 93.31 96 GLY A N 1
ATOM 730 C CA . GLY A 1 96 ? 10.463 0.363 -19.202 1.00 93.31 96 GLY A CA 1
ATOM 731 C C . GLY A 1 96 ? 11.541 -0.539 -19.801 1.00 93.31 96 GLY A C 1
ATOM 732 O O . GLY A 1 96 ? 12.354 -0.076 -20.598 1.00 93.31 96 GLY A O 1
ATOM 733 N N . GLY A 1 97 ? 11.513 -1.837 -19.485 1.00 92.69 97 GLY A N 1
ATOM 734 C CA . GLY A 1 97 ? 12.413 -2.824 -20.084 1.00 92.69 97 GLY A CA 1
ATOM 735 C C . GLY A 1 97 ? 12.206 -2.978 -21.593 1.00 92.69 97 GLY A C 1
ATOM 736 O O . GLY A 1 97 ? 13.184 -3.032 -22.338 1.00 92.69 97 GLY A O 1
ATOM 737 N N . TYR A 1 98 ? 10.949 -2.979 -22.049 1.00 94.31 98 TYR A N 1
ATOM 738 C CA . TYR A 1 98 ? 10.622 -3.023 -23.475 1.00 94.31 98 TYR A CA 1
ATOM 739 C C . TYR A 1 98 ? 11.165 -1.799 -24.225 1.00 94.31 98 TYR A C 1
ATOM 741 O O . TYR A 1 98 ? 11.825 -1.959 -25.247 1.00 94.31 98 TYR A O 1
ATOM 749 N N . LEU A 1 99 ? 10.981 -0.590 -23.683 1.00 93.31 99 LEU A N 1
ATOM 750 C CA . LEU A 1 99 ? 11.494 0.643 -24.293 1.00 93.31 99 LEU A CA 1
ATOM 751 C C . LEU A 1 99 ? 13.024 0.681 -24.364 1.00 93.31 99 LEU A C 1
ATOM 753 O O . LEU A 1 99 ? 13.577 1.160 -25.350 1.00 93.31 99 LEU A O 1
ATOM 757 N N . ILE A 1 100 ? 13.724 0.155 -23.353 1.00 93.81 100 ILE A N 1
ATOM 758 C CA . ILE A 1 100 ? 15.190 0.040 -23.394 1.00 93.81 100 ILE A CA 1
ATOM 759 C C . ILE A 1 100 ? 15.616 -0.910 -24.516 1.00 93.81 100 ILE A C 1
ATOM 761 O O . ILE A 1 100 ? 16.546 -0.603 -25.261 1.00 93.81 100 ILE A O 1
ATOM 765 N N . TRP A 1 101 ? 14.936 -2.050 -24.657 1.00 93.19 101 TRP A N 1
ATOM 766 C CA . TRP A 1 101 ? 15.224 -3.018 -25.714 1.00 93.19 101 TRP A CA 1
ATOM 767 C C . TRP A 1 101 ? 14.978 -2.443 -27.115 1.00 93.19 101 TRP A C 1
ATOM 769 O O . TRP A 1 101 ? 15.808 -2.579 -28.019 1.00 93.19 101 TRP A O 1
ATOM 779 N N . GLU A 1 102 ? 13.852 -1.755 -27.285 1.00 92.50 102 GLU A N 1
ATOM 780 C CA . GLU A 1 102 ? 13.498 -1.071 -28.526 1.00 92.50 102 GLU A CA 1
ATOM 781 C C . GLU A 1 102 ? 14.508 0.035 -28.858 1.00 92.50 102 GLU A C 1
ATOM 783 O O . GLU A 1 102 ? 14.976 0.125 -29.993 1.00 92.50 102 GLU A O 1
ATOM 788 N N . ALA A 1 103 ? 14.952 0.801 -27.856 1.00 91.62 103 ALA A N 1
ATOM 789 C CA . ALA A 1 103 ? 15.976 1.824 -28.031 1.00 91.62 103 ALA A CA 1
ATOM 790 C C . ALA A 1 103 ? 17.283 1.239 -28.580 1.00 91.62 103 ALA A C 1
ATOM 792 O O . ALA A 1 103 ? 17.823 1.770 -29.549 1.00 91.62 103 ALA A O 1
ATOM 793 N N . PHE A 1 104 ? 17.768 0.122 -28.022 1.00 90.69 104 PHE A N 1
ATOM 794 C CA . PHE A 1 104 ? 18.967 -0.560 -28.532 1.00 90.69 104 PHE A CA 1
ATOM 795 C C . PHE A 1 104 ? 18.817 -1.015 -29.987 1.00 90.69 104 PHE A C 1
ATOM 797 O O . PHE A 1 104 ? 19.782 -0.955 -30.746 1.00 90.69 104 PHE A O 1
ATOM 804 N N . SER A 1 105 ? 17.614 -1.421 -30.395 1.00 90.19 105 SER A N 1
ATOM 805 C CA . SER A 1 105 ? 17.338 -1.829 -31.778 1.00 90.19 105 SER A CA 1
ATOM 806 C C . SER A 1 105 ? 17.348 -0.631 -32.742 1.00 90.19 105 SER A C 1
ATOM 808 O O . SER A 1 105 ? 17.917 -0.705 -33.833 1.00 90.19 105 SER A O 1
ATOM 810 N N . LEU A 1 106 ? 16.797 0.507 -32.309 1.00 90.50 106 LEU A N 1
ATOM 811 C CA . LEU A 1 106 ? 16.728 1.764 -33.068 1.00 90.50 106 LEU A CA 1
ATOM 812 C C . LEU A 1 106 ? 18.035 2.575 -33.048 1.00 90.50 106 LEU A C 1
ATOM 814 O O . LEU A 1 106 ? 18.123 3.636 -33.666 1.00 90.50 106 LEU A O 1
ATOM 818 N N . MET A 1 107 ? 19.081 2.078 -32.383 1.00 87.00 107 MET A N 1
ATOM 819 C CA . MET A 1 107 ? 20.392 2.732 -32.330 1.00 87.00 107 MET A CA 1
ATOM 820 C C . MET A 1 107 ? 20.998 2.953 -33.725 1.00 87.00 107 MET A C 1
ATOM 822 O O . MET A 1 107 ? 21.746 3.908 -33.927 1.00 87.00 107 MET A O 1
ATOM 826 N N . SER A 1 108 ? 20.640 2.095 -34.685 1.00 85.88 108 SER A N 1
ATOM 827 C CA . SER A 1 108 ? 21.064 2.198 -36.084 1.00 85.88 108 SER A CA 1
ATOM 828 C C . SER A 1 108 ? 20.398 3.345 -36.858 1.00 85.88 108 SER A C 1
ATOM 830 O O . SER A 1 108 ? 21.000 3.859 -37.797 1.00 85.88 108 SER A O 1
ATOM 832 N N . GLU A 1 109 ? 19.201 3.784 -36.455 1.00 87.38 109 GLU A N 1
ATOM 833 C CA . GLU A 1 109 ? 18.464 4.863 -37.129 1.00 87.38 109 GLU A CA 1
ATOM 834 C C . GLU A 1 109 ? 18.920 6.255 -36.682 1.00 87.38 109 GLU A C 1
ATOM 836 O O . GLU A 1 109 ? 18.874 7.216 -37.451 1.00 87.38 109 GLU A O 1
ATOM 841 N N . GLY A 1 110 ? 19.400 6.381 -35.444 1.00 90.88 110 GLY A N 1
ATOM 842 C CA . GLY A 1 110 ? 19.980 7.627 -34.970 1.00 90.88 110 GLY A CA 1
ATOM 843 C C . GLY A 1 110 ? 20.160 7.695 -33.460 1.00 90.88 110 GLY A C 1
ATOM 844 O O . GLY A 1 110 ? 19.311 7.277 -32.674 1.00 90.88 110 GLY A O 1
ATOM 845 N N . PHE A 1 111 ? 21.254 8.334 -33.044 1.00 90.31 111 PHE A N 1
ATOM 846 C CA . PHE A 1 111 ? 21.613 8.488 -31.632 1.00 90.31 111 PHE A CA 1
ATOM 847 C C . PHE A 1 111 ? 20.555 9.247 -30.808 1.00 90.31 111 PHE A C 1
ATOM 849 O O . PHE A 1 111 ? 20.366 8.966 -29.627 1.00 90.31 111 PHE A O 1
ATOM 856 N N . ASN A 1 112 ? 19.826 10.179 -31.432 1.00 92.44 112 ASN A N 1
ATOM 857 C CA . ASN A 1 112 ? 18.770 10.945 -30.764 1.00 92.44 112 ASN A CA 1
ATOM 858 C C . ASN A 1 112 ? 17.551 10.067 -30.407 1.00 92.44 112 ASN A C 1
ATOM 860 O O . ASN A 1 112 ? 17.025 10.151 -29.299 1.00 92.44 112 ASN A O 1
ATOM 864 N N . ILE A 1 113 ? 17.148 9.169 -31.315 1.00 90.50 113 ILE A N 1
ATOM 865 C CA . ILE A 1 113 ? 16.025 8.236 -31.110 1.00 90.50 113 ILE A CA 1
ATOM 866 C C . ILE A 1 113 ? 16.384 7.234 -30.007 1.00 90.50 113 ILE A C 1
ATOM 868 O O . ILE A 1 113 ? 15.587 6.998 -29.097 1.00 90.50 113 ILE A O 1
ATOM 872 N N . PHE A 1 114 ? 17.625 6.734 -30.026 1.00 93.00 114 PHE A N 1
ATOM 873 C CA . PHE A 1 114 ? 18.176 5.900 -28.958 1.00 93.00 114 PHE A CA 1
ATOM 874 C C . PHE A 1 114 ? 18.101 6.591 -27.591 1.00 93.00 114 PHE A C 1
ATOM 876 O O . PHE A 1 114 ? 17.548 6.026 -26.653 1.00 93.00 114 PHE A O 1
ATOM 883 N N . LEU A 1 115 ? 18.613 7.821 -27.468 1.00 94.31 115 LEU A N 1
ATOM 884 C CA . LEU A 1 115 ? 18.597 8.577 -26.208 1.00 94.31 115 LEU A CA 1
ATOM 885 C C . LEU A 1 115 ? 17.180 8.774 -25.663 1.00 94.31 115 LEU A C 1
ATOM 887 O O . LEU A 1 115 ? 16.965 8.682 -24.454 1.00 94.31 115 LEU A O 1
ATOM 891 N N . MET A 1 116 ? 16.215 9.027 -26.544 1.00 94.50 116 MET A N 1
ATOM 892 C CA . MET A 1 116 ? 14.825 9.259 -26.167 1.00 94.50 116 MET A CA 1
ATOM 893 C C . MET A 1 116 ? 14.138 7.966 -25.688 1.00 94.50 116 MET A C 1
ATOM 895 O O . MET A 1 116 ? 13.496 7.963 -24.632 1.00 94.50 116 MET A O 1
ATOM 899 N N . GLY A 1 117 ? 14.325 6.848 -26.398 1.00 92.56 117 GLY A N 1
ATOM 900 C CA . GLY A 1 117 ? 13.818 5.532 -25.984 1.00 92.56 117 GLY A CA 1
ATOM 901 C C . GLY A 1 117 ? 14.495 5.010 -24.711 1.00 92.56 117 GLY A C 1
ATOM 902 O O . GLY A 1 117 ? 13.838 4.572 -23.769 1.00 92.56 117 GLY A O 1
ATOM 903 N N . PHE A 1 118 ? 15.817 5.149 -24.624 1.00 93.62 118 PHE A N 1
ATOM 904 C CA . PHE A 1 118 ? 16.592 4.715 -23.466 1.00 93.62 118 PHE A CA 1
ATOM 905 C C . PHE A 1 118 ? 16.275 5.559 -22.224 1.00 93.62 118 PHE A C 1
ATOM 907 O O . PHE A 1 118 ? 16.049 5.017 -21.141 1.00 93.62 118 PHE A O 1
ATOM 914 N N . GLY A 1 119 ? 16.192 6.885 -22.379 1.00 93.69 119 GLY A N 1
ATOM 915 C CA . GLY A 1 119 ? 15.854 7.813 -21.300 1.00 93.69 119 GLY A CA 1
ATOM 916 C C . GLY A 1 119 ? 14.428 7.630 -20.778 1.00 93.69 119 GLY A C 1
ATOM 917 O O . GLY A 1 119 ? 14.215 7.642 -19.565 1.00 93.69 119 GLY A O 1
ATOM 918 N N . SER A 1 120 ? 13.456 7.401 -21.666 1.00 94.00 120 SER A N 1
ATOM 919 C CA . SER A 1 120 ? 12.077 7.099 -21.261 1.00 94.00 120 SER A CA 1
ATOM 920 C C . SER A 1 120 ? 11.978 5.756 -20.535 1.00 9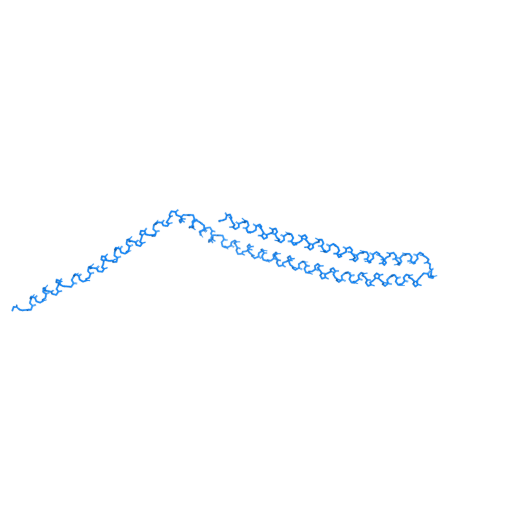4.00 120 SER A C 1
ATOM 922 O O . SER A 1 120 ? 11.383 5.698 -19.460 1.00 94.00 120 SER A O 1
ATOM 924 N N . GLY A 1 121 ? 12.643 4.707 -21.028 1.00 94.56 121 GLY A N 1
ATOM 925 C CA . GLY A 1 121 ? 12.697 3.414 -20.346 1.00 94.56 121 GLY A CA 1
ATOM 926 C C . GLY A 1 121 ? 13.318 3.493 -18.943 1.00 94.56 121 GLY A C 1
ATOM 927 O O . GLY A 1 121 ? 12.749 2.973 -17.980 1.00 94.56 121 GLY A O 1
ATOM 928 N N . LEU A 1 122 ? 14.422 4.234 -18.788 1.00 95.12 122 LEU A N 1
ATOM 929 C CA . LEU A 1 122 ? 15.028 4.519 -17.479 1.00 95.12 122 LEU A CA 1
ATOM 930 C C . LEU A 1 122 ? 14.102 5.325 -16.563 1.00 95.12 122 LEU A C 1
ATOM 932 O O . LEU A 1 122 ? 14.039 5.049 -15.365 1.00 95.12 122 LEU A O 1
ATOM 936 N N . SER A 1 123 ? 13.370 6.299 -17.109 1.00 95.31 123 SER A N 1
ATOM 937 C CA . SER A 1 123 ? 12.397 7.086 -16.349 1.00 95.31 123 SER A CA 1
ATOM 938 C C . SER A 1 123 ? 11.263 6.214 -15.802 1.00 95.31 123 SER A C 1
ATOM 940 O O . SER A 1 123 ? 10.893 6.375 -14.641 1.00 95.31 123 SER A O 1
ATOM 942 N N . LEU A 1 124 ? 10.766 5.242 -16.576 1.00 95.69 124 LEU A N 1
ATOM 943 C CA . LEU A 1 124 ? 9.731 4.309 -16.114 1.00 95.69 124 LEU A CA 1
ATOM 944 C C . LEU A 1 124 ? 10.250 3.361 -15.028 1.00 95.69 124 LEU A C 1
ATOM 946 O O . LEU A 1 124 ? 9.577 3.175 -14.014 1.00 95.69 124 LEU A O 1
ATOM 950 N N . ILE A 1 125 ? 11.463 2.818 -15.181 1.00 94.44 125 ILE A N 1
ATOM 951 C CA . ILE A 1 125 ? 12.089 1.979 -14.144 1.00 94.44 125 ILE A CA 1
ATOM 952 C C . ILE A 1 125 ? 12.333 2.793 -12.866 1.00 94.44 125 ILE A C 1
ATOM 954 O O . ILE A 1 125 ? 12.000 2.344 -11.767 1.00 94.44 125 ILE A O 1
ATOM 958 N N . GLY A 1 126 ? 12.855 4.014 -12.997 1.00 93.88 126 GLY A N 1
ATOM 959 C CA . GLY A 1 126 ? 13.010 4.945 -11.879 1.00 93.88 126 GLY A CA 1
ATOM 960 C C . GLY A 1 126 ? 11.671 5.275 -11.215 1.00 93.88 126 GLY A C 1
ATOM 961 O O . GLY A 1 126 ? 11.564 5.256 -9.989 1.00 93.88 126 GLY A O 1
ATOM 962 N N . GLY A 1 127 ? 10.625 5.493 -12.013 1.00 93.62 127 GLY A N 1
ATOM 963 C CA . GLY A 1 127 ? 9.257 5.714 -11.552 1.00 93.62 127 GLY A CA 1
ATOM 964 C C . GLY A 1 127 ? 8.699 4.531 -10.762 1.00 93.62 127 GLY A C 1
ATOM 965 O O . GLY A 1 127 ? 8.105 4.732 -9.703 1.00 93.62 127 GLY A O 1
ATOM 966 N N . ALA A 1 128 ? 8.953 3.298 -11.208 1.00 93.69 128 ALA A N 1
ATOM 967 C CA . ALA A 1 128 ? 8.561 2.089 -10.485 1.00 93.69 128 ALA A CA 1
ATOM 968 C C . ALA A 1 128 ? 9.203 2.038 -9.089 1.00 93.69 128 ALA A C 1
ATOM 970 O O . ALA A 1 128 ? 8.520 1.801 -8.092 1.00 93.69 128 ALA A O 1
ATOM 971 N N . ILE A 1 129 ? 10.505 2.334 -9.001 1.00 93.44 129 ILE A N 1
ATOM 972 C CA . ILE A 1 129 ? 11.243 2.383 -7.730 1.00 93.44 129 ILE A CA 1
ATOM 973 C C . ILE A 1 129 ? 10.668 3.470 -6.811 1.00 93.44 129 ILE A C 1
ATOM 975 O O . ILE A 1 129 ? 10.433 3.212 -5.627 1.00 93.44 129 ILE A O 1
ATOM 979 N N . LEU A 1 130 ? 10.385 4.665 -7.346 1.00 94.19 130 LEU A N 1
ATOM 980 C CA . LEU A 1 130 ? 9.760 5.747 -6.581 1.00 94.19 130 LEU A CA 1
ATOM 981 C C . LEU A 1 130 ? 8.390 5.345 -6.026 1.00 94.19 130 LEU A C 1
ATOM 983 O O . LEU A 1 130 ? 8.105 5.639 -4.866 1.00 94.19 130 LEU A O 1
ATOM 987 N N . ILE A 1 131 ? 7.556 4.663 -6.815 1.00 93.31 131 ILE A N 1
ATOM 988 C CA . ILE A 1 131 ? 6.237 4.194 -6.368 1.00 93.31 131 ILE A CA 1
ATOM 989 C C . ILE A 1 131 ? 6.377 3.222 -5.196 1.00 93.31 131 ILE A C 1
ATOM 991 O O . ILE A 1 131 ? 5.647 3.355 -4.215 1.00 93.31 131 ILE A O 1
ATOM 995 N N . TYR A 1 132 ? 7.331 2.288 -5.235 1.00 90.44 132 TYR A N 1
ATOM 996 C CA . TYR A 1 132 ? 7.548 1.370 -4.113 1.00 90.44 132 TYR A CA 1
ATOM 997 C C . TYR A 1 132 ? 7.978 2.098 -2.834 1.00 90.44 132 TYR A C 1
ATOM 999 O O . TYR A 1 132 ? 7.452 1.808 -1.756 1.00 90.44 132 TYR A O 1
ATOM 1007 N N . ILE A 1 133 ? 8.878 3.081 -2.945 1.00 92.56 133 ILE A N 1
ATOM 1008 C CA . ILE A 1 133 ? 9.302 3.908 -1.805 1.00 92.56 133 ILE A CA 1
ATOM 1009 C C . ILE A 1 133 ? 8.117 4.709 -1.254 1.00 92.56 133 ILE A C 1
ATOM 1011 O O . ILE A 1 133 ? 7.890 4.732 -0.042 1.00 92.56 133 ILE A O 1
ATOM 1015 N N . LEU A 1 134 ? 7.337 5.338 -2.136 1.00 90.69 134 LEU A N 1
ATOM 1016 C CA . LEU A 1 134 ? 6.195 6.163 -1.760 1.00 90.69 134 LEU A CA 1
ATOM 1017 C C . LEU A 1 134 ? 5.116 5.334 -1.059 1.00 90.69 134 LEU A C 1
ATOM 1019 O O . LEU A 1 134 ? 4.622 5.738 -0.007 1.00 90.69 134 LEU A O 1
ATOM 1023 N N . THR A 1 135 ? 4.806 4.146 -1.580 1.00 90.81 135 THR A N 1
ATOM 1024 C CA . THR A 1 135 ? 3.862 3.209 -0.958 1.00 90.81 135 THR A CA 1
ATOM 1025 C C . THR A 1 135 ? 4.349 2.746 0.409 1.00 90.81 135 THR A C 1
ATOM 1027 O O . THR A 1 135 ? 3.561 2.713 1.355 1.00 90.81 135 THR A O 1
ATOM 1030 N N . GLY A 1 136 ? 5.646 2.457 0.560 1.00 86.12 136 GLY A N 1
ATOM 1031 C CA . GLY A 1 136 ? 6.239 2.126 1.857 1.00 86.12 136 GLY A CA 1
ATOM 1032 C C . GLY A 1 136 ? 6.104 3.266 2.872 1.00 86.12 136 GLY A C 1
ATOM 1033 O O . GLY A 1 136 ? 5.682 3.048 4.012 1.00 86.12 136 GLY A O 1
ATOM 1034 N N . PHE A 1 137 ? 6.389 4.500 2.448 1.00 88.38 137 PHE A N 1
ATOM 1035 C CA . PHE A 1 137 ? 6.236 5.690 3.285 1.00 88.38 137 PHE A CA 1
ATOM 1036 C C . PHE A 1 137 ? 4.777 5.907 3.712 1.00 88.38 137 PHE A C 1
ATOM 1038 O O . PHE A 1 137 ? 4.494 6.144 4.892 1.00 88.38 137 PHE A O 1
ATOM 1045 N N . PHE A 1 138 ? 3.837 5.757 2.777 1.00 86.12 138 PHE A N 1
ATOM 1046 C CA . PHE A 1 138 ? 2.407 5.898 3.046 1.00 86.12 138 PHE A CA 1
ATOM 1047 C C . PHE A 1 138 ? 1.889 4.816 3.999 1.00 86.12 138 PHE A C 1
ATOM 1049 O O . PHE A 1 138 ? 1.171 5.122 4.953 1.00 86.12 138 PHE A O 1
ATOM 1056 N N . ALA A 1 139 ? 2.296 3.561 3.797 1.00 85.31 139 ALA A N 1
ATOM 1057 C CA . ALA A 1 139 ? 1.935 2.448 4.669 1.00 85.31 139 ALA A CA 1
ATOM 1058 C C . ALA A 1 139 ? 2.437 2.670 6.106 1.00 85.31 139 ALA A C 1
ATOM 1060 O O . ALA A 1 139 ? 1.683 2.488 7.068 1.00 85.31 139 ALA A O 1
ATOM 1061 N N . TYR A 1 140 ? 3.678 3.144 6.264 1.00 82.50 140 TYR A N 1
ATOM 1062 C CA . TYR A 1 140 ? 4.243 3.475 7.573 1.00 82.50 140 TYR A CA 1
ATOM 1063 C C . TYR A 1 140 ? 3.452 4.580 8.287 1.00 82.50 140 TYR A C 1
ATOM 1065 O O . TYR A 1 140 ? 3.134 4.468 9.478 1.00 82.50 140 TYR A O 1
ATOM 1073 N N . TRP A 1 141 ? 3.105 5.646 7.564 1.00 82.25 141 TRP A N 1
ATOM 1074 C CA . TRP A 1 141 ? 2.355 6.764 8.131 1.00 82.25 141 TRP A CA 1
ATOM 1075 C C . TRP A 1 141 ? 0.920 6.363 8.498 1.00 82.25 141 TRP A C 1
ATOM 1077 O O . TRP A 1 141 ? 0.443 6.687 9.588 1.00 82.25 141 TRP A O 1
ATOM 1087 N N . SER A 1 142 ? 0.276 5.555 7.653 1.00 80.62 142 SER A N 1
ATOM 1088 C CA . SER A 1 142 ? -1.064 5.014 7.895 1.00 80.62 142 SER A CA 1
ATOM 1089 C C . SER A 1 142 ? -1.115 4.149 9.162 1.00 80.62 142 SER A C 1
ATOM 1091 O O . SER A 1 142 ? -1.954 4.360 10.040 1.00 80.62 142 SER A O 1
ATOM 1093 N N . TRP A 1 143 ? -0.129 3.266 9.366 1.00 74.38 143 TRP A N 1
ATOM 1094 C CA . TRP A 1 143 ? -0.007 2.479 10.601 1.00 74.38 143 TRP A CA 1
ATOM 1095 C C . TRP A 1 143 ? 0.140 3.351 11.860 1.00 74.38 143 TRP A C 1
ATOM 1097 O O . TRP A 1 143 ? -0.365 3.023 12.941 1.00 74.38 143 TRP A O 1
ATOM 1107 N N . ARG A 1 144 ? 0.821 4.498 11.747 1.00 79.69 144 ARG A N 1
ATOM 1108 C CA . ARG A 1 144 ? 0.953 5.459 12.850 1.00 79.69 144 ARG A CA 1
ATOM 1109 C C . ARG A 1 144 ? -0.389 6.108 13.200 1.00 79.69 144 ARG A C 1
ATOM 1111 O O . ARG A 1 144 ? -0.674 6.247 14.392 1.00 79.69 144 ARG A O 1
ATOM 1118 N N . LEU A 1 145 ? -1.211 6.449 12.205 1.00 77.50 145 LEU A N 1
ATOM 1119 C CA . LEU A 1 145 ? -2.555 7.007 12.403 1.00 77.50 145 LEU A CA 1
ATOM 1120 C C . LEU A 1 145 ? -3.490 6.016 13.105 1.00 77.50 145 LEU A C 1
ATOM 1122 O O . LEU A 1 145 ? -4.173 6.396 14.058 1.00 77.50 145 LEU A O 1
ATOM 1126 N N . VAL A 1 146 ? -3.451 4.735 12.721 1.00 78.06 146 VAL A N 1
ATOM 1127 C CA . VAL A 1 146 ? -4.234 3.675 13.386 1.00 78.06 146 VAL A CA 1
ATOM 1128 C C . VAL A 1 146 ? -3.878 3.586 14.864 1.00 78.06 146 VAL A C 1
ATOM 1130 O O . VAL A 1 146 ? -4.752 3.675 15.728 1.00 78.06 146 VAL A O 1
ATOM 1133 N N . LYS A 1 147 ? -2.581 3.485 15.182 1.00 77.56 147 LYS A N 1
ATOM 1134 C CA . LYS A 1 147 ? -2.113 3.422 16.575 1.00 77.56 147 LYS A CA 1
ATOM 1135 C C . LYS A 1 147 ? -2.490 4.675 17.364 1.00 77.56 147 LYS A C 1
ATOM 1137 O O . LYS A 1 147 ? -2.834 4.571 18.542 1.00 77.56 147 LYS A O 1
ATOM 1142 N N . ALA A 1 148 ? -2.436 5.849 16.735 1.00 77.44 148 ALA A N 1
ATOM 1143 C CA . ALA A 1 148 ? -2.851 7.099 17.359 1.00 77.44 148 ALA A CA 1
ATOM 1144 C C . ALA A 1 148 ? -4.351 7.092 17.692 1.00 77.44 148 ALA A C 1
ATOM 1146 O O . ALA A 1 148 ? -4.696 7.397 18.833 1.00 77.44 148 ALA A O 1
ATOM 1147 N N . CYS A 1 149 ? -5.215 6.664 16.764 1.00 73.69 149 CYS A N 1
ATOM 1148 C CA . CYS A 1 149 ? -6.654 6.517 17.003 1.00 73.69 149 CYS A CA 1
ATOM 1149 C C . CYS A 1 149 ? -6.950 5.542 18.148 1.00 73.69 149 CYS A C 1
ATOM 1151 O O . CYS A 1 149 ? -7.629 5.913 19.106 1.00 73.69 149 CYS A O 1
ATOM 1153 N N . PHE A 1 150 ? -6.372 4.336 18.115 1.00 74.06 150 PHE A N 1
ATOM 1154 C CA . PHE A 1 150 ? -6.551 3.346 19.184 1.00 74.06 150 PHE A CA 1
ATOM 1155 C C . PHE A 1 150 ? -6.112 3.882 20.548 1.00 74.06 150 PHE A C 1
ATOM 1157 O O . PHE A 1 150 ? -6.831 3.756 21.541 1.00 74.06 150 PHE A O 1
ATOM 1164 N N . LYS A 1 151 ? -4.947 4.538 20.610 1.00 76.06 151 LYS A N 1
ATOM 1165 C CA . LYS A 1 151 ? -4.438 5.128 21.853 1.00 76.06 151 LYS A CA 1
ATOM 1166 C C . LYS A 1 151 ? -5.318 6.282 22.335 1.00 76.06 151 LYS A C 1
ATOM 1168 O O . LYS A 1 151 ? -5.456 6.465 23.543 1.00 76.06 151 LYS A O 1
ATOM 1173 N N . TRP A 1 152 ? -5.907 7.057 21.426 1.00 73.12 152 TRP A N 1
ATOM 1174 C CA . TRP A 1 152 ? -6.813 8.155 21.762 1.00 73.12 152 TRP A CA 1
ATOM 1175 C C . TRP A 1 152 ? -8.128 7.642 22.364 1.00 73.12 152 TRP A C 1
ATOM 1177 O O . TRP A 1 152 ? -8.573 8.156 23.389 1.00 73.12 152 TRP A O 1
ATOM 1187 N N . ILE A 1 153 ? -8.681 6.561 21.809 1.00 68.50 153 ILE A N 1
ATOM 1188 C CA . ILE A 1 153 ? -9.888 5.885 22.311 1.00 68.50 153 ILE A CA 1
ATOM 1189 C C . ILE A 1 153 ? -9.641 5.242 23.677 1.00 68.50 153 ILE A C 1
ATOM 1191 O O . ILE A 1 153 ? -10.393 5.486 24.619 1.00 68.50 153 ILE A O 1
ATOM 1195 N N . LEU A 1 154 ? -8.537 4.506 23.839 1.00 66.44 154 LEU A N 1
ATOM 1196 C CA . LEU A 1 154 ? -8.157 3.930 25.136 1.00 66.44 154 LEU A CA 1
ATOM 1197 C C . LEU A 1 154 ? -7.932 5.009 26.207 1.00 66.44 154 LEU A C 1
ATOM 1199 O O . LEU A 1 154 ? -8.280 4.819 27.373 1.00 66.44 154 LEU A O 1
ATOM 1203 N N . LYS A 1 155 ? -7.385 6.172 25.826 1.00 67.94 155 LYS A N 1
ATOM 1204 C CA . LYS A 1 155 ? -7.240 7.321 26.733 1.00 67.94 155 LYS A CA 1
ATOM 1205 C C . LYS A 1 155 ? -8.576 7.974 27.095 1.00 67.94 155 LYS A C 1
ATOM 1207 O O . LYS A 1 155 ? -8.684 8.478 28.209 1.00 67.94 155 LYS A O 1
ATOM 1212 N N . ARG A 1 156 ? -9.566 7.982 26.196 1.00 59.66 156 ARG A N 1
ATOM 1213 C CA . ARG A 1 156 ? -10.934 8.452 26.485 1.00 59.66 156 ARG A CA 1
ATOM 1214 C C . ARG A 1 156 ? -11.635 7.524 27.481 1.00 59.66 156 ARG A C 1
ATOM 1216 O O . ARG A 1 156 ? -12.217 8.027 28.432 1.00 59.66 156 ARG A O 1
ATOM 1223 N N . GLY A 1 157 ? -11.494 6.205 27.322 1.00 55.91 157 GLY A N 1
ATOM 1224 C CA . GLY A 1 157 ? -12.076 5.213 28.237 1.00 55.91 157 GLY A CA 1
ATOM 1225 C C . GLY A 1 157 ? -11.498 5.247 29.657 1.00 55.91 157 GLY A C 1
ATOM 1226 O O . GLY A 1 157 ? -12.229 5.042 30.612 1.00 55.91 157 GLY A O 1
ATOM 1227 N N . LYS A 1 158 ? -10.210 5.583 29.828 1.00 47.28 158 LYS A N 1
ATOM 1228 C CA . LYS A 1 158 ? -9.581 5.718 31.161 1.00 47.28 158 LYS A CA 1
ATOM 1229 C C . LYS A 1 158 ? -9.980 6.975 31.951 1.00 47.28 158 LYS A C 1
ATOM 1231 O O . LYS A 1 158 ? -9.562 7.102 33.097 1.00 47.28 158 LYS A O 1
ATOM 1236 N N . ARG A 1 159 ? -10.695 7.930 31.344 1.00 45.44 159 ARG A N 1
ATOM 1237 C CA . ARG A 1 159 ? -11.151 9.168 32.012 1.00 45.44 159 ARG A CA 1
ATOM 1238 C C . ARG A 1 159 ? -12.636 9.143 32.396 1.00 45.44 159 ARG A C 1
ATOM 1240 O O . ARG A 1 159 ? -13.100 10.143 32.939 1.00 45.44 159 ARG A O 1
ATOM 1247 N N . ALA A 1 160 ? -13.354 8.067 32.071 1.00 43.97 160 ALA A N 1
ATOM 1248 C CA . ALA A 1 160 ? -14.751 7.856 32.444 1.00 43.97 160 ALA A CA 1
ATOM 1249 C C . ALA A 1 160 ? -14.852 7.091 33.769 1.00 43.97 160 ALA A C 1
ATOM 1251 O O . ALA A 1 160 ? -13.993 6.207 33.992 1.00 43.97 160 ALA A O 1
#

Radius of gyration: 41.64 Å; chains: 1; bounding box: 88×43×118 Å

Secondary structure (DSSP, 8-state):
--HHHHHHHHHHHHHHHHHHHHHHHHHHHHHHHHHHHHHHHHHHHHHHHHHHHHHHHHHHHHHHHHHHHHHHHHHHHHHHHHHHHHHHHHHHHHHHHHHHHHHHHGGGT-HHHHHHHHHHHHHHHHHHHHHHHHHHHHHHHHHHHHHHHHHHHHHHHTT-

Sequence (160 aa):
MTGLFSFFLLFIMGEFIGVIPLFATLILGAFFLGRYFRNFSQTKRTLWLAILAVISLPIAIPLLLILLASLLGLVALILALIVGAFVLGVGLLTSGGYLIWEAFSLMSEGFNIFLMGFGSGLSLIGGAILIYILTGFFAYWSWRLVKACFKWILKRGKRA

pLDDT: mean 72.81, std 18.4, range [42.5, 95.69]